Protein AF-A0A3C2BPM0-F1 (afdb_monomer)

pLDDT: mean 92.56, std 9.13, range [50.56, 98.62]

Secondary structure (DSSP, 8-state):
-EEEEEESSS-HHHHHHHHHHHHHHPPTT-EEEEEE-SSS-S---SHHHHHHHHHHHHHHHHHHSSTT---SEEEE-STT-TTTTGGGGS-SS-EEEHHHHHHHHHHHH-S-EEEEES-GGGHHHHHHHHHHTT-GGGEEEEEE--SPPS-GGGHHHHT--

Foldseek 3Di:
DEEEEEELAQDVLVQVVVVVVCVVPDDPPYHYHYYYQPDAHNDDQDPVSLQVSLVSVLVVLLVQAPDPRDDQEYEYEDQLFRNPPVSVVSHPHYYYYPNNVVLVVVVVVDQADEAEAADPSNQVSNCVVCVVVVNNVRYPYYHHDPDDDPDPSCNVVVPDD

Mean predicted aligned error: 4.11 Å

Structure (mmCIF, N/CA/C/O backbone):
data_AF-A0A3C2BPM0-F1
#
_entry.id   AF-A0A3C2BPM0-F1
#
loop_
_atom_site.group_PDB
_atom_site.id
_atom_site.type_symbol
_atom_site.label_atom_id
_atom_site.label_alt_id
_atom_site.label_comp_id
_atom_site.label_asym_id
_atom_site.label_entity_id
_atom_site.label_seq_id
_atom_site.pdbx_PDB_ins_code
_atom_site.Cartn_x
_atom_site.Cartn_y
_atom_site.Cartn_z
_atom_site.occupancy
_atom_site.B_iso_or_equiv
_atom_site.auth_seq_id
_atom_site.auth_comp_id
_atom_site.auth_asym_id
_atom_site.auth_atom_id
_atom_site.pdbx_PDB_model_num
ATOM 1 N N . MET A 1 1 ? -17.468 4.968 9.051 1.00 94.06 1 MET A N 1
ATOM 2 C CA . MET A 1 1 ? -16.317 4.041 9.019 1.00 94.06 1 MET A CA 1
ATOM 3 C C . MET A 1 1 ? -15.054 4.878 8.993 1.00 94.06 1 MET A C 1
ATOM 5 O O . MET A 1 1 ? -15.072 5.899 8.318 1.00 94.06 1 MET A O 1
ATOM 9 N N . LYS A 1 2 ? -14.001 4.486 9.700 1.00 97.06 2 LYS A N 1
ATOM 10 C CA . LYS A 1 2 ? -12.730 5.200 9.794 1.00 97.06 2 LYS A CA 1
ATOM 11 C C . LYS A 1 2 ? -11.595 4.329 9.270 1.00 97.06 2 LYS A C 1
ATOM 13 O O . LYS A 1 2 ? -11.351 3.262 9.817 1.00 97.06 2 LYS A O 1
ATOM 18 N N . LEU A 1 3 ? -10.912 4.765 8.217 1.00 98.00 3 LEU A N 1
ATOM 19 C CA . LEU A 1 3 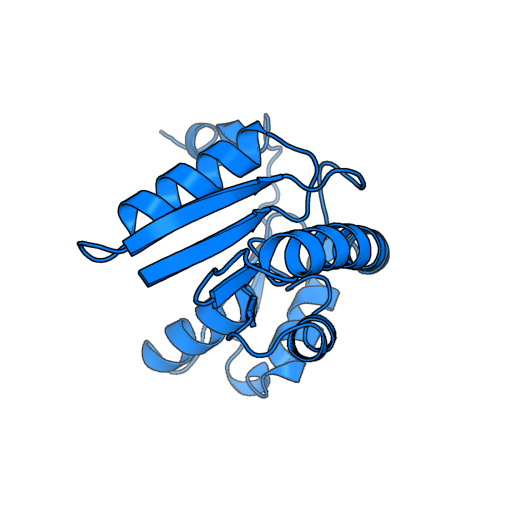? -9.834 4.009 7.579 1.00 98.00 3 LEU A CA 1
ATOM 20 C C . LEU A 1 3 ? -8.485 4.679 7.820 1.00 98.00 3 LEU A C 1
ATOM 22 O O . LEU A 1 3 ? -8.333 5.879 7.590 1.00 98.00 3 LEU A O 1
ATOM 26 N N . LEU A 1 4 ? -7.503 3.886 8.239 1.00 98.31 4 LEU A N 1
ATOM 27 C CA . LEU A 1 4 ? -6.105 4.294 8.295 1.00 98.31 4 LEU A CA 1
ATOM 28 C C . LEU A 1 4 ? -5.440 4.004 6.951 1.00 98.31 4 LEU A C 1
ATOM 30 O O . LEU A 1 4 ? -5.427 2.861 6.511 1.00 98.31 4 LEU A O 1
ATOM 34 N N . VAL A 1 5 ? -4.857 5.011 6.313 1.00 98.62 5 VAL A N 1
ATOM 35 C CA . VAL A 1 5 ? -4.096 4.872 5.069 1.00 98.62 5 VAL A CA 1
ATOM 36 C C . VAL A 1 5 ? -2.645 5.230 5.359 1.00 98.62 5 VAL A C 1
ATOM 38 O O . VAL A 1 5 ? -2.339 6.349 5.758 1.00 98.62 5 VAL A O 1
ATOM 41 N N . ILE A 1 6 ? -1.738 4.278 5.193 1.00 98.62 6 ILE A N 1
ATOM 42 C CA . ILE A 1 6 ? -0.336 4.443 5.575 1.00 98.62 6 ILE A CA 1
ATOM 43 C C . ILE A 1 6 ? 0.499 4.549 4.311 1.00 98.62 6 ILE A C 1
ATOM 45 O O . ILE A 1 6 ? 0.544 3.600 3.529 1.00 98.62 6 ILE A O 1
ATOM 49 N N . ASN A 1 7 ? 1.184 5.676 4.136 1.00 98.50 7 ASN A N 1
ATOM 50 C CA . ASN A 1 7 ? 2.308 5.791 3.222 1.00 98.50 7 ASN A CA 1
ATOM 51 C C . ASN A 1 7 ? 3.541 5.118 3.865 1.00 98.50 7 ASN A C 1
ATOM 53 O O . ASN A 1 7 ? 4.029 5.611 4.881 1.00 98.50 7 ASN A O 1
ATOM 57 N N . PRO A 1 8 ? 4.066 4.012 3.307 1.00 97.81 8 PRO A N 1
ATOM 58 C CA . PRO A 1 8 ? 5.208 3.295 3.880 1.00 97.81 8 PRO A CA 1
ATOM 59 C C . PRO A 1 8 ? 6.564 3.989 3.676 1.00 97.81 8 PRO A C 1
ATOM 61 O O . PRO A 1 8 ? 7.566 3.499 4.193 1.00 97.81 8 PRO A O 1
ATOM 64 N N . ASN A 1 9 ? 6.623 5.072 2.893 1.00 96.94 9 ASN A N 1
ATOM 65 C CA . ASN A 1 9 ? 7.825 5.889 2.717 1.00 96.94 9 ASN A CA 1
ATOM 66 C C . ASN A 1 9 ? 7.775 7.160 3.586 1.00 96.94 9 ASN A C 1
ATOM 68 O O . ASN A 1 9 ? 6.749 7.473 4.191 1.00 96.94 9 ASN A O 1
ATOM 72 N N . ILE A 1 10 ? 8.897 7.882 3.644 1.00 97.31 10 ILE A N 1
ATOM 73 C CA . ILE A 1 10 ? 9.070 9.068 4.506 1.00 97.31 10 ILE A CA 1
ATOM 74 C C . ILE A 1 10 ? 8.692 10.4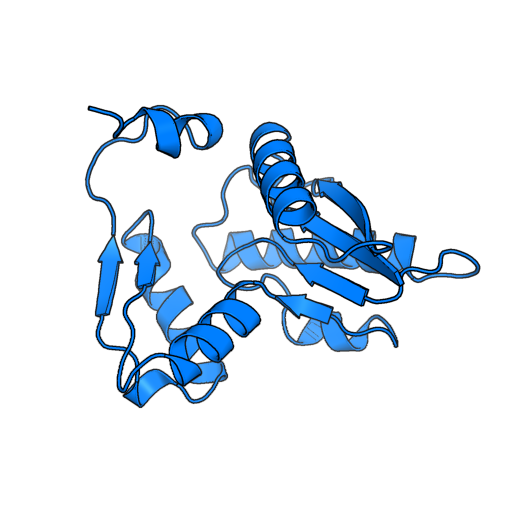02 3.832 1.00 97.31 10 ILE A C 1
ATOM 76 O O . ILE A 1 10 ? 8.955 11.463 4.389 1.00 97.31 10 ILE A O 1
ATOM 80 N N . SER A 1 11 ? 8.136 10.378 2.616 1.00 95.94 11 SER A N 1
ATOM 81 C CA . SER A 1 11 ? 7.836 11.589 1.845 1.00 95.94 11 SER A CA 1
ATOM 82 C C . SER A 1 11 ? 6.435 12.119 2.148 1.00 95.94 11 SER A C 1
ATOM 84 O O . SER A 1 11 ? 5.432 11.500 1.783 1.00 95.94 11 SER A O 1
ATOM 86 N N . ASP A 1 12 ? 6.363 13.313 2.733 1.00 95.19 12 ASP A N 1
ATOM 87 C CA . ASP A 1 12 ? 5.090 13.998 2.988 1.00 95.19 12 ASP A CA 1
ATOM 88 C C . ASP A 1 12 ? 4.377 14.433 1.701 1.00 95.19 12 ASP A C 1
ATOM 90 O O . ASP A 1 12 ? 3.148 14.406 1.640 1.00 95.19 12 ASP A O 1
ATOM 94 N N . ASP A 1 13 ? 5.120 14.750 0.638 1.00 93.75 13 ASP A N 1
ATOM 95 C CA . ASP A 1 13 ? 4.523 15.064 -0.664 1.00 93.75 13 ASP A CA 1
ATOM 96 C C . ASP A 1 13 ? 3.785 13.849 -1.247 1.00 93.75 13 ASP A C 1
ATOM 98 O O . ASP A 1 13 ? 2.679 13.973 -1.781 1.00 93.75 13 ASP A O 1
ATOM 102 N N . VAL A 1 14 ? 4.364 12.649 -1.115 1.00 93.81 14 VAL A N 1
ATOM 103 C CA . VAL A 1 14 ? 3.694 11.404 -1.520 1.00 93.81 14 VAL A CA 1
ATOM 104 C C . VAL A 1 14 ? 2.488 11.129 -0.625 1.00 93.81 14 VAL A C 1
ATOM 106 O O . VAL A 1 14 ? 1.433 10.740 -1.131 1.00 93.81 14 VAL A O 1
ATOM 109 N N . THR A 1 15 ? 2.596 11.388 0.681 1.00 97.25 15 THR A N 1
ATOM 110 C CA . THR A 1 15 ? 1.464 11.286 1.612 1.00 97.25 15 THR A CA 1
ATOM 111 C C . THR A 1 15 ? 0.311 12.197 1.193 1.00 97.25 15 THR A C 1
ATOM 113 O O . THR A 1 15 ? -0.831 11.743 1.169 1.00 97.25 15 THR A O 1
ATOM 116 N N . ALA A 1 16 ? 0.590 13.436 0.780 1.00 96.44 16 ALA A N 1
ATOM 117 C CA . ALA A 1 16 ? -0.430 14.369 0.306 1.00 96.44 16 ALA A CA 1
ATOM 118 C C . ALA A 1 16 ? -1.128 13.878 -0.978 1.00 96.44 16 ALA A C 1
ATOM 120 O O . ALA A 1 16 ? -2.347 14.004 -1.110 1.00 96.44 16 ALA A O 1
ATOM 121 N N . LEU A 1 17 ? -0.387 13.267 -1.913 1.00 95.56 17 LEU A N 1
ATOM 122 C CA . LEU A 1 17 ? -0.978 12.648 -3.108 1.00 95.56 17 LEU A CA 1
ATOM 123 C C . LEU A 1 17 ? -1.875 11.452 -2.756 1.00 95.56 17 LEU A C 1
ATOM 125 O O . LEU A 1 17 ? -2.967 11.315 -3.313 1.00 95.56 17 LEU A O 1
ATOM 129 N N . ILE A 1 18 ? -1.433 10.602 -1.824 1.00 97.50 18 ILE A N 1
ATOM 130 C CA . ILE A 1 18 ? -2.214 9.463 -1.322 1.00 97.50 18 ILE A CA 1
ATOM 131 C C . ILE A 1 18 ? -3.492 9.955 -0.637 1.00 97.50 18 ILE A C 1
ATOM 133 O O . ILE A 1 18 ? -4.565 9.411 -0.891 1.00 97.50 18 ILE A O 1
ATOM 137 N N . GLU A 1 19 ? -3.399 10.992 0.196 1.00 98.25 19 GLU A N 1
ATOM 138 C CA . GLU A 1 19 ? -4.546 11.577 0.889 1.00 98.25 19 GLU A CA 1
ATOM 139 C C . GLU A 1 19 ? -5.574 12.143 -0.087 1.00 98.25 19 GLU A C 1
ATOM 141 O O . GLU A 1 19 ? -6.761 11.823 0.018 1.00 98.25 19 GLU A O 1
ATOM 146 N N . ALA A 1 20 ? -5.127 12.914 -1.079 1.00 97.69 20 ALA A N 1
ATOM 147 C CA . ALA A 1 20 ? -6.008 13.463 -2.101 1.00 97.69 20 ALA A CA 1
ATOM 148 C C . ALA A 1 20 ? -6.778 12.357 -2.845 1.00 97.69 20 ALA A C 1
ATOM 150 O O . ALA A 1 20 ? -7.990 12.468 -3.048 1.00 97.69 20 ALA A O 1
ATOM 151 N N . GLU A 1 21 ? -6.103 11.266 -3.212 1.00 97.69 21 GLU A N 1
ATOM 152 C CA . GLU A 1 21 ? -6.720 10.142 -3.918 1.00 97.69 21 GLU A CA 1
ATOM 153 C C . GLU A 1 21 ? -7.651 9.310 -3.019 1.00 97.69 21 GLU A C 1
ATOM 155 O O . GLU A 1 21 ? -8.736 8.905 -3.452 1.00 97.69 21 GLU A O 1
ATOM 160 N N . ALA A 1 22 ? -7.275 9.096 -1.756 1.00 98.19 22 ALA A N 1
ATOM 161 C CA . ALA A 1 22 ? -8.104 8.399 -0.778 1.00 98.19 22 ALA A CA 1
ATOM 162 C C . ALA A 1 22 ? -9.407 9.165 -0.504 1.00 98.19 22 ALA A C 1
ATOM 164 O O . ALA A 1 22 ? -10.484 8.569 -0.531 1.00 98.19 22 ALA A O 1
ATOM 165 N N . LEU A 1 23 ? -9.332 10.488 -0.319 1.00 98.06 23 LEU A N 1
ATOM 166 C CA . LEU A 1 23 ? -10.503 11.350 -0.136 1.00 98.06 23 LEU A CA 1
ATOM 167 C C . LEU A 1 23 ? -11.396 11.375 -1.380 1.00 98.06 23 LEU A C 1
ATOM 169 O O . LEU A 1 23 ? -12.617 11.304 -1.259 1.00 98.06 23 LEU A O 1
ATOM 173 N N . ARG A 1 24 ? -10.800 11.427 -2.578 1.00 98.06 24 ARG A N 1
ATOM 174 C CA . ARG A 1 24 ? -11.539 11.391 -3.850 1.00 98.06 24 ARG A CA 1
ATOM 175 C C . ARG A 1 24 ? -12.321 10.087 -4.037 1.00 98.06 24 ARG A C 1
ATOM 177 O O . ARG A 1 24 ? -13.377 10.096 -4.668 1.00 98.06 24 ARG A O 1
ATOM 184 N N . SER A 1 25 ? -11.794 8.981 -3.518 1.00 97.19 25 SER A N 1
ATOM 185 C CA . SER A 1 25 ? -12.365 7.637 -3.667 1.00 97.19 25 SER A CA 1
ATOM 186 C C . SER A 1 25 ? -13.284 7.220 -2.510 1.00 97.19 25 SER A C 1
ATOM 188 O O . SER A 1 25 ? -14.002 6.225 -2.622 1.00 97.19 25 SER A O 1
ATOM 190 N N . ALA A 1 26 ? -13.274 7.956 -1.397 1.00 97.81 26 ALA A N 1
ATOM 191 C CA . ALA A 1 26 ? -14.032 7.627 -0.199 1.00 97.81 26 ALA A CA 1
ATOM 192 C C . ALA A 1 26 ? -15.553 7.736 -0.417 1.00 97.81 26 ALA A C 1
ATOM 194 O O . ALA 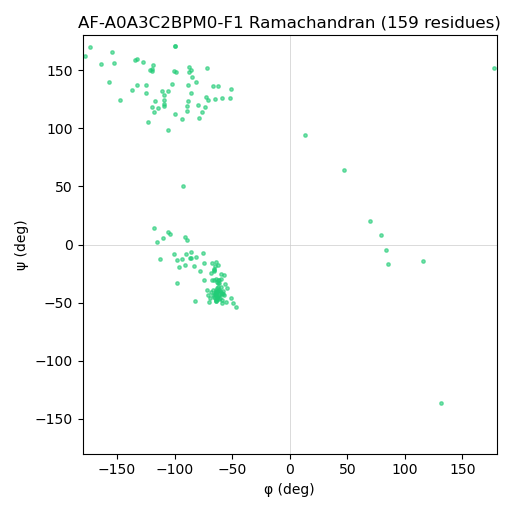A 1 26 ? -16.067 8.708 -0.970 1.00 97.81 26 ALA A O 1
ATOM 195 N N . SER A 1 27 ? -16.301 6.747 0.080 1.00 98.06 27 SER A N 1
ATOM 196 C CA . SER A 1 27 ? -17.767 6.825 0.133 1.00 98.06 27 SER A CA 1
ATOM 197 C C . SER A 1 27 ? -18.229 7.831 1.199 1.00 98.06 27 SER A C 1
ATOM 199 O O . SER A 1 27 ? -17.537 7.990 2.212 1.00 98.06 27 SER A O 1
ATOM 201 N N . PRO A 1 28 ? -19.413 8.462 1.049 1.00 97.62 28 PRO A N 1
ATOM 202 C CA . PRO A 1 28 ? -19.951 9.379 2.055 1.00 97.62 28 PRO A CA 1
ATOM 203 C C . PRO A 1 28 ? -19.961 8.771 3.466 1.00 97.62 28 PRO A C 1
ATOM 205 O O . PRO A 1 28 ? -20.379 7.629 3.652 1.00 97.62 28 PRO A O 1
ATOM 208 N N . GLY A 1 29 ? -19.501 9.532 4.464 1.00 96.88 29 GLY A N 1
ATOM 209 C CA . GLY A 1 29 ? -19.406 9.068 5.857 1.00 96.88 29 GLY A CA 1
ATOM 210 C C . GLY A 1 29 ? -18.188 8.184 6.172 1.00 96.88 29 GLY A C 1
ATOM 211 O O . GLY A 1 29 ? -18.108 7.619 7.268 1.00 96.88 29 GLY A O 1
ATOM 212 N N . THR A 1 30 ? -17.246 8.055 5.233 1.00 98.19 30 THR A N 1
ATOM 213 C CA . THR A 1 30 ? -15.934 7.446 5.487 1.00 98.19 30 THR A CA 1
ATOM 214 C C . THR A 1 30 ? -14.951 8.519 5.948 1.00 98.19 30 THR A C 1
ATOM 216 O O . THR A 1 30 ? -14.687 9.472 5.221 1.00 98.19 30 THR A O 1
ATOM 219 N N . GLU A 1 31 ? -14.414 8.367 7.154 1.00 97.81 31 GLU A N 1
ATOM 220 C CA . GLU A 1 31 ? -13.302 9.165 7.666 1.00 97.81 31 GLU A CA 1
ATOM 221 C C . GLU A 1 31 ? -11.985 8.530 7.205 1.00 97.81 31 GLU A C 1
ATOM 223 O O . GLU A 1 31 ? -11.788 7.324 7.365 1.00 97.81 31 GLU A O 1
ATOM 228 N N . ILE A 1 32 ? -11.089 9.335 6.637 1.00 98.19 32 ILE A N 1
ATOM 229 C CA . ILE A 1 32 ? -9.759 8.904 6.200 1.00 98.19 32 ILE A CA 1
ATOM 230 C C . ILE A 1 32 ? -8.721 9.516 7.138 1.00 98.19 32 ILE A C 1
ATOM 232 O O . ILE A 1 32 ? -8.720 10.723 7.367 1.00 98.19 32 ILE A O 1
ATOM 236 N N . VAL A 1 33 ? -7.829 8.682 7.666 1.00 97.94 33 VAL A N 1
ATOM 237 C CA . VAL A 1 33 ? -6.667 9.100 8.453 1.00 97.94 33 VAL A CA 1
ATOM 238 C C . VAL A 1 33 ? -5.419 8.666 7.711 1.00 97.94 33 VAL A C 1
ATOM 240 O O . VAL A 1 33 ? -5.172 7.470 7.595 1.00 97.94 33 VAL A O 1
ATOM 243 N N . VAL A 1 34 ? -4.623 9.616 7.225 1.00 98.38 34 VAL A N 1
ATOM 244 C CA . VAL A 1 34 ? -3.395 9.303 6.481 1.00 98.38 34 VAL A CA 1
ATOM 245 C C . VAL A 1 34 ? -2.161 9.489 7.358 1.00 98.38 34 VAL A C 1
ATOM 247 O O . VAL A 1 34 ? -2.092 10.443 8.137 1.00 98.38 34 VAL A O 1
ATOM 250 N N . ARG A 1 35 ? -1.191 8.574 7.275 1.00 98.25 35 ARG A N 1
ATOM 251 C CA . ARG A 1 35 ? 0.081 8.655 8.012 1.00 98.25 35 ARG A CA 1
ATOM 252 C C . ARG A 1 35 ? 1.281 8.383 7.115 1.00 98.25 35 ARG A C 1
ATOM 254 O O . ARG A 1 35 ? 1.252 7.441 6.329 1.00 98.25 35 ARG A O 1
ATOM 261 N N . THR A 1 36 ? 2.326 9.188 7.285 1.00 98.50 36 THR A N 1
ATOM 262 C CA . THR A 1 36 ? 3.668 8.973 6.722 1.00 98.50 36 THR A CA 1
ATOM 263 C C . THR A 1 36 ? 4.471 8.047 7.641 1.00 98.50 36 THR A C 1
ATOM 265 O O . THR A 1 36 ? 4.334 8.130 8.864 1.00 98.50 36 THR A O 1
ATOM 268 N N . ALA A 1 37 ? 5.319 7.183 7.079 1.00 98.25 37 ALA A N 1
ATOM 269 C CA . ALA A 1 37 ? 6.255 6.381 7.861 1.00 98.25 37 ALA A CA 1
ATOM 270 C C . ALA A 1 37 ? 7.251 7.275 8.623 1.00 98.25 37 ALA A C 1
ATOM 272 O O . ALA A 1 37 ? 7.810 8.214 8.060 1.00 98.25 37 ALA A O 1
ATOM 273 N N . GLY A 1 38 ? 7.509 6.964 9.898 1.00 97.00 38 GLY A N 1
ATOM 274 C CA . GLY A 1 38 ? 8.421 7.754 10.741 1.00 97.00 38 GLY A CA 1
ATOM 275 C C . GLY A 1 38 ? 9.912 7.562 10.431 1.00 97.00 38 GLY A C 1
ATOM 276 O O . GLY A 1 38 ? 10.742 8.362 10.857 1.00 97.00 38 GLY A O 1
ATOM 277 N N . TYR A 1 39 ? 10.264 6.501 9.702 1.00 98.25 39 TYR A N 1
ATOM 278 C CA . TYR A 1 39 ? 11.617 6.214 9.231 1.00 98.25 39 TYR A CA 1
ATOM 279 C C . TYR A 1 39 ? 11.576 5.348 7.972 1.00 98.25 39 TYR A C 1
ATOM 281 O O . TYR A 1 39 ? 10.559 4.736 7.649 1.00 98.25 39 TYR A O 1
ATOM 289 N N . GLY A 1 40 ? 12.715 5.259 7.286 1.00 96.88 40 GLY A N 1
ATOM 290 C CA . GLY A 1 40 ? 12.885 4.419 6.110 1.00 96.88 40 GLY A CA 1
ATOM 291 C C . GLY A 1 40 ? 13.527 5.187 4.970 1.00 96.88 40 GLY A C 1
ATOM 292 O O . GLY A 1 40 ? 14.495 5.916 5.167 1.00 96.88 40 GLY A O 1
ATOM 293 N N . VAL A 1 41 ? 12.990 4.988 3.775 1.00 94.50 41 VAL A N 1
ATOM 294 C CA . VAL A 1 41 ? 13.462 5.612 2.540 1.00 94.50 41 VAL A CA 1
ATOM 295 C C . VAL A 1 41 ? 12.360 6.474 1.948 1.00 94.50 41 VAL A C 1
ATOM 297 O O . VAL A 1 41 ? 11.180 6.214 2.170 1.00 94.50 41 VAL A O 1
ATOM 300 N N . GLU A 1 42 ? 12.735 7.482 1.164 1.00 91.25 42 GLU A N 1
ATOM 301 C CA . GLU A 1 42 ? 11.771 8.258 0.367 1.00 91.25 42 GLU A CA 1
ATOM 302 C C . GLU A 1 42 ? 11.130 7.395 -0.724 1.00 91.25 42 GLU A C 1
ATOM 304 O O . GLU A 1 42 ? 10.046 7.702 -1.215 1.00 91.25 42 GLU A O 1
ATOM 309 N N . TYR A 1 43 ? 11.800 6.297 -1.086 1.00 87.44 43 TYR A N 1
ATOM 310 C CA . TYR A 1 43 ? 11.488 5.524 -2.267 1.00 87.44 43 TYR A CA 1
ATOM 311 C C . TYR A 1 43 ? 11.773 4.037 -2.087 1.00 87.44 43 TYR A C 1
ATOM 313 O O . TYR A 1 43 ? 12.891 3.652 -1.759 1.00 87.44 43 TYR A O 1
ATOM 321 N N . ILE A 1 44 ? 10.762 3.199 -2.313 1.00 92.38 44 ILE A N 1
ATOM 322 C CA . ILE A 1 44 ? 10.853 1.752 -2.105 1.00 92.38 44 ILE A CA 1
ATOM 323 C C . ILE A 1 44 ? 10.942 1.071 -3.470 1.00 92.38 44 ILE A C 1
ATOM 325 O O . ILE A 1 44 ? 9.929 0.857 -4.135 1.00 92.38 44 ILE A O 1
ATOM 329 N N . GLU A 1 45 ? 12.155 0.719 -3.889 1.00 90.75 45 GLU A N 1
ATOM 330 C CA . GLU A 1 45 ? 12.407 0.040 -5.167 1.00 90.75 45 GLU A CA 1
ATOM 331 C C . GLU A 1 45 ? 12.908 -1.397 -4.999 1.00 90.75 45 GLU A C 1
ATOM 333 O O . GLU A 1 45 ? 12.985 -2.173 -5.958 1.00 90.75 45 GLU A O 1
ATOM 338 N N . THR A 1 46 ? 13.285 -1.766 -3.779 1.00 91.75 46 THR A N 1
ATOM 339 C CA . THR A 1 46 ? 13.895 -3.053 -3.469 1.00 91.75 46 THR A CA 1
ATOM 340 C C . THR A 1 46 ? 13.163 -3.769 -2.342 1.00 91.75 46 THR A C 1
ATOM 342 O O . THR A 1 46 ? 12.531 -3.172 -1.472 1.00 91.75 46 THR A O 1
ATOM 345 N N . ARG A 1 47 ? 13.318 -5.096 -2.301 1.00 92.69 47 ARG A N 1
ATOM 346 C CA . ARG A 1 47 ? 12.794 -5.924 -1.204 1.00 92.69 47 ARG A CA 1
ATOM 347 C C . ARG A 1 47 ? 13.411 -5.554 0.150 1.00 92.69 47 ARG A C 1
ATOM 349 O O . ARG A 1 47 ? 12.753 -5.701 1.172 1.00 92.69 47 ARG A O 1
ATOM 356 N N . PHE A 1 48 ? 14.658 -5.079 0.161 1.00 94.62 48 PHE A N 1
ATOM 357 C CA . PHE A 1 48 ? 15.322 -4.638 1.387 1.00 94.62 48 PHE A CA 1
ATOM 358 C C . PHE A 1 48 ? 14.698 -3.348 1.930 1.00 94.62 48 PHE A C 1
ATOM 360 O O . PHE A 1 48 ? 14.354 -3.278 3.104 1.00 94.62 48 PHE A O 1
ATOM 367 N N . GLU A 1 49 ? 14.466 -2.359 1.071 1.00 95.69 49 GLU A N 1
ATOM 368 C CA . GLU A 1 49 ? 13.738 -1.142 1.448 1.00 95.69 49 GLU A CA 1
ATOM 369 C C . GLU A 1 49 ? 12.308 -1.467 1.892 1.00 95.69 49 GLU A C 1
ATOM 371 O O . GLU A 1 49 ? 11.836 -0.937 2.894 1.00 95.69 49 GLU A O 1
ATOM 376 N N . SER A 1 50 ? 11.648 -2.412 1.212 1.00 96.00 50 SER A N 1
ATOM 377 C CA . SER A 1 50 ? 10.330 -2.906 1.616 1.00 96.00 50 SER A CA 1
ATOM 378 C C . SER A 1 50 ? 10.345 -3.566 2.998 1.00 96.00 50 SER A C 1
ATOM 380 O O . SER A 1 50 ? 9.339 -3.491 3.698 1.00 96.00 50 SER A O 1
ATOM 382 N N . LEU A 1 51 ? 11.439 -4.222 3.395 1.00 96.88 51 LEU A N 1
ATOM 383 C CA . LEU A 1 51 ? 11.582 -4.806 4.730 1.00 96.88 51 LEU A CA 1
ATOM 384 C C . LEU A 1 51 ? 11.681 -3.714 5.803 1.00 96.88 51 LEU A C 1
ATOM 386 O O . LEU A 1 51 ? 11.061 -3.843 6.854 1.00 96.88 51 LEU A O 1
ATOM 390 N N . ILE A 1 52 ? 12.418 -2.633 5.532 1.00 98.06 52 ILE A N 1
ATOM 391 C CA . ILE A 1 52 ? 12.508 -1.481 6.442 1.00 98.06 52 ILE A CA 1
ATOM 392 C C . ILE A 1 52 ? 11.137 -0.809 6.573 1.00 98.06 52 ILE A C 1
ATOM 394 O O . ILE A 1 52 ? 10.659 -0.590 7.685 1.00 98.06 52 ILE A O 1
ATOM 398 N N . ALA A 1 53 ? 10.477 -0.548 5.441 1.00 98.38 53 ALA A N 1
ATOM 399 C CA . ALA A 1 53 ? 9.151 0.059 5.408 1.00 98.38 53 ALA A CA 1
ATOM 400 C C . ALA A 1 53 ? 8.103 -0.786 6.152 1.00 98.38 53 ALA A C 1
ATOM 402 O O . ALA A 1 53 ? 7.248 -0.236 6.838 1.00 98.38 53 ALA A O 1
ATOM 403 N N . ALA A 1 54 ? 8.188 -2.120 6.077 1.00 98.19 54 ALA A N 1
ATOM 404 C CA . ALA A 1 54 ? 7.287 -3.015 6.802 1.00 98.19 54 ALA A CA 1
ATOM 405 C C . ALA A 1 54 ? 7.311 -2.785 8.323 1.00 98.19 54 ALA A C 1
ATOM 407 O O . ALA A 1 54 ? 6.255 -2.807 8.952 1.00 98.19 54 ALA A O 1
ATOM 408 N N . GLY A 1 55 ? 8.492 -2.538 8.904 1.00 98.25 55 GLY A N 1
ATOM 409 C CA . GLY A 1 55 ? 8.633 -2.220 10.328 1.00 98.25 55 GLY A CA 1
ATOM 410 C C . GLY A 1 55 ? 7.952 -0.902 10.692 1.00 98.25 55 GLY A C 1
ATOM 411 O O . GLY A 1 55 ? 7.130 -0.867 11.607 1.00 98.25 55 GLY A O 1
ATOM 412 N N . ALA A 1 56 ? 8.208 0.152 9.912 1.00 98.31 56 ALA A N 1
ATOM 413 C CA . ALA A 1 56 ? 7.601 1.463 10.137 1.00 98.31 56 ALA A CA 1
ATOM 414 C C . ALA A 1 56 ? 6.068 1.420 10.009 1.00 98.31 56 ALA A C 1
ATOM 416 O O . ALA A 1 56 ? 5.352 2.009 10.818 1.00 98.31 56 ALA A O 1
ATOM 417 N N . VAL A 1 57 ? 5.546 0.670 9.031 1.00 98.38 57 VAL A N 1
ATOM 418 C CA . VAL A 1 57 ? 4.100 0.449 8.880 1.00 98.38 57 VAL A CA 1
ATOM 419 C C . VAL A 1 57 ? 3.535 -0.324 10.073 1.00 98.38 57 VAL A C 1
ATOM 421 O O . VAL A 1 57 ? 2.481 0.051 10.582 1.00 98.38 57 VAL A O 1
ATOM 424 N N . ALA A 1 58 ? 4.217 -1.371 10.550 1.00 98.06 58 ALA A N 1
ATOM 425 C CA . ALA A 1 58 ? 3.762 -2.158 11.697 1.00 98.06 58 ALA A CA 1
ATOM 426 C C . ALA A 1 58 ? 3.644 -1.311 12.973 1.00 98.06 58 ALA A C 1
ATOM 428 O O . ALA A 1 58 ? 2.674 -1.454 13.716 1.00 98.06 58 ALA A O 1
ATOM 429 N N . GLU A 1 59 ? 4.590 -0.401 13.213 1.00 97.12 59 GLU A N 1
ATOM 430 C CA . GLU A 1 59 ? 4.536 0.524 14.350 1.00 97.12 59 GLU A CA 1
ATOM 431 C C . GLU A 1 59 ? 3.296 1.423 14.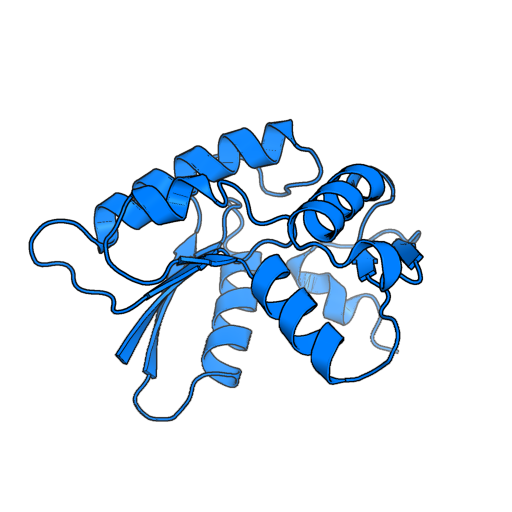295 1.00 97.12 59 GLU A C 1
ATOM 433 O O . GLU A 1 59 ? 2.575 1.523 15.290 1.00 97.12 59 GLU A O 1
ATOM 438 N N . ILE A 1 60 ? 2.998 1.995 13.123 1.00 97.06 60 ILE A N 1
ATOM 439 C CA . ILE A 1 60 ? 1.814 2.839 12.913 1.00 97.06 60 ILE A CA 1
ATOM 440 C C . ILE A 1 60 ? 0.531 2.021 13.072 1.00 97.06 60 ILE A C 1
ATOM 442 O O . ILE A 1 60 ? -0.383 2.450 13.771 1.00 97.06 60 ILE A O 1
ATOM 446 N N . VAL A 1 61 ? 0.441 0.828 12.474 1.00 96.62 61 VAL A N 1
ATOM 447 C CA . VAL A 1 61 ? -0.733 -0.042 12.662 1.00 96.62 61 VAL A CA 1
ATOM 448 C C . VAL A 1 61 ? -0.952 -0.299 14.149 1.00 96.62 61 VAL A C 1
ATOM 450 O O . VAL A 1 61 ? -2.038 -0.046 14.660 1.00 96.62 61 VAL A O 1
ATOM 453 N N . ALA A 1 62 ? 0.097 -0.694 14.870 1.00 94.62 62 ALA A N 1
ATOM 454 C CA . ALA A 1 62 ? 0.001 -0.969 16.292 1.00 94.62 62 ALA A CA 1
ATOM 455 C C . ALA A 1 62 ? -0.358 0.274 17.130 1.00 94.62 62 ALA A C 1
ATOM 457 O O . ALA A 1 62 ? -0.960 0.114 18.186 1.00 94.62 62 ALA A O 1
ATOM 458 N N . GLU A 1 63 ? 0.019 1.490 16.726 1.00 94.00 63 GLU A N 1
ATOM 459 C CA . GLU A 1 63 ? -0.399 2.737 17.390 1.00 94.00 63 GLU A CA 1
ATOM 460 C C . GLU A 1 63 ? -1.906 2.986 17.230 1.00 94.00 63 GLU A C 1
ATOM 462 O O . GLU A 1 63 ? -2.584 3.327 18.197 1.00 94.00 63 GLU A O 1
ATOM 467 N N . TYR A 1 64 ? -2.445 2.775 16.027 1.00 94.81 64 TYR A N 1
ATOM 468 C CA . TYR A 1 64 ? -3.835 3.106 15.689 1.00 94.81 64 TYR A CA 1
ATOM 469 C C . TYR A 1 64 ? -4.843 2.005 16.017 1.00 94.81 64 TYR A C 1
ATOM 471 O O . TYR A 1 64 ? -6.047 2.261 15.970 1.00 94.81 64 TYR A O 1
ATOM 479 N N . THR A 1 65 ? -4.373 0.799 16.336 1.00 90.50 65 THR A N 1
ATOM 480 C CA . THR A 1 65 ? -5.235 -0.344 16.662 1.00 90.50 65 THR A CA 1
ATOM 481 C C . THR A 1 65 ? -5.099 -0.830 18.106 1.00 90.50 65 THR A C 1
ATOM 483 O O . THR A 1 65 ? -5.733 -1.821 18.461 1.00 90.50 65 THR A O 1
ATOM 486 N N . ARG A 1 66 ? -4.273 -0.186 18.946 1.00 84.31 66 ARG A N 1
ATOM 487 C CA . ARG A 1 66 ? -4.177 -0.490 20.388 1.00 84.31 66 ARG A CA 1
ATOM 488 C C . ARG A 1 66 ? -5.203 0.306 21.207 1.00 84.31 66 ARG A C 1
ATOM 490 O O . ARG A 1 66 ? -5.552 1.426 20.853 1.00 84.31 66 ARG A O 1
ATOM 497 N N . ASP A 1 67 ? -5.654 -0.299 22.310 1.00 67.69 67 ASP A N 1
ATOM 498 C CA . ASP A 1 67 ? -6.452 0.253 23.422 1.00 67.69 67 ASP A CA 1
ATOM 499 C C . ASP A 1 67 ? -7.097 1.637 23.192 1.00 67.69 67 ASP A C 1
ATOM 501 O O . ASP A 1 67 ? -6.511 2.684 23.463 1.00 67.69 67 ASP A O 1
ATOM 505 N N . GLY A 1 68 ? -8.357 1.646 22.743 1.00 65.12 68 GLY A N 1
ATOM 506 C CA . GLY A 1 68 ? -9.190 2.853 22.638 1.00 65.12 68 GLY A CA 1
ATOM 507 C C . GLY A 1 68 ? -9.029 3.660 21.343 1.00 65.12 68 GLY A C 1
ATOM 508 O O . GLY A 1 68 ? -9.935 4.426 21.005 1.00 65.12 68 GLY A O 1
ATOM 509 N N . ALA A 1 69 ? -7.955 3.453 20.576 1.00 64.69 69 ALA A N 1
ATOM 510 C CA . ALA A 1 69 ? -7.879 3.898 19.188 1.00 64.69 69 ALA A CA 1
ATOM 511 C C . ALA A 1 69 ? -8.637 2.894 18.304 1.00 64.69 69 ALA A C 1
ATOM 513 O O . ALA A 1 69 ? -8.336 1.703 18.301 1.00 64.69 69 ALA A O 1
ATOM 514 N N . SER A 1 70 ? -9.671 3.355 17.596 1.00 80.81 70 SER A N 1
ATOM 515 C CA . SER A 1 70 ? -10.469 2.499 16.711 1.00 80.81 70 SER A CA 1
ATOM 516 C C . SER A 1 70 ? -10.459 3.056 15.296 1.00 80.81 70 SER A C 1
ATOM 518 O O . SER A 1 70 ? -11.088 4.068 14.987 1.00 80.81 70 SER A O 1
ATOM 520 N N . VAL A 1 71 ? -9.699 2.394 14.433 1.00 95.75 71 VAL A N 1
ATOM 521 C CA . VAL A 1 71 ? -9.927 2.418 12.988 1.00 95.75 71 VAL A CA 1
ATOM 522 C C . VAL A 1 71 ? -10.640 1.124 12.619 1.00 95.75 71 VAL A C 1
ATOM 524 O O . VAL A 1 71 ? -10.445 0.109 13.275 1.00 95.75 71 VAL A O 1
ATOM 527 N N . ASP A 1 72 ? -11.474 1.157 11.589 1.00 96.12 72 ASP A N 1
ATOM 528 C CA . ASP A 1 72 ? -12.255 0.008 11.121 1.00 96.12 72 ASP A CA 1
ATOM 529 C C . ASP A 1 72 ? -11.501 -0.814 10.060 1.00 96.12 72 ASP A C 1
ATOM 531 O O . ASP A 1 72 ? -11.958 -1.880 9.651 1.00 96.12 72 ASP A O 1
ATOM 535 N N . GLY A 1 73 ? -10.361 -0.309 9.581 1.00 96.94 73 GLY A N 1
ATOM 536 C CA . GLY A 1 73 ? -9.520 -0.965 8.588 1.00 96.94 73 GLY A CA 1
ATOM 537 C C . GLY A 1 73 ? -8.259 -0.166 8.267 1.00 96.94 73 GLY A C 1
ATOM 538 O O . GLY A 1 73 ? -8.174 1.036 8.537 1.00 96.94 73 GLY A O 1
ATOM 539 N N . VAL A 1 74 ? -7.284 -0.850 7.673 1.00 98.25 74 VAL A N 1
ATOM 540 C CA . VAL A 1 74 ? -5.967 -0.318 7.316 1.00 98.25 74 VAL A CA 1
ATOM 541 C C . VAL A 1 74 ? -5.690 -0.540 5.831 1.00 98.25 74 VAL A C 1
ATOM 543 O O . VAL A 1 74 ? -5.912 -1.627 5.296 1.00 98.25 74 VAL A O 1
ATOM 546 N N . VAL A 1 75 ? -5.138 0.480 5.180 1.00 98.62 75 VAL A N 1
ATOM 547 C CA . VAL A 1 75 ? -4.637 0.445 3.808 1.00 98.62 75 VAL A CA 1
ATOM 548 C C . VAL A 1 75 ? -3.134 0.722 3.803 1.00 98.62 75 VAL A C 1
ATOM 550 O O . VAL A 1 75 ? -2.698 1.770 4.275 1.00 98.62 75 VAL A O 1
ATOM 553 N N . VAL A 1 76 ? -2.339 -0.187 3.237 1.00 98.50 76 VAL A N 1
ATOM 554 C CA . VAL A 1 76 ? -0.897 0.014 3.007 1.00 98.50 76 VAL A CA 1
ATOM 555 C C . VAL A 1 76 ? -0.695 0.563 1.594 1.00 98.50 76 VAL A C 1
ATOM 557 O O . VAL A 1 76 ? -0.871 -0.153 0.608 1.00 98.50 76 VAL A O 1
ATOM 560 N N . ALA A 1 77 ? -0.341 1.843 1.488 1.00 98.19 77 ALA A N 1
ATOM 561 C CA . ALA A 1 77 ? -0.354 2.614 0.246 1.00 98.19 77 ALA A CA 1
ATOM 562 C C . ALA A 1 77 ? 0.993 2.609 -0.501 1.00 98.19 77 ALA A C 1
ATOM 564 O O . ALA A 1 77 ? 1.497 3.654 -0.905 1.00 98.19 77 ALA A O 1
ATOM 565 N N . ALA A 1 78 ? 1.574 1.427 -0.722 1.00 96.06 78 ALA A N 1
ATOM 566 C CA . ALA A 1 78 ? 2.692 1.256 -1.651 1.00 96.06 78 ALA A CA 1
ATOM 567 C C . ALA A 1 78 ? 2.515 -0.002 -2.492 1.00 96.06 78 ALA A C 1
ATOM 569 O O . ALA A 1 78 ? 2.234 -1.079 -1.967 1.00 96.06 78 ALA A O 1
ATOM 570 N N . PHE A 1 79 ? 2.726 0.125 -3.802 1.00 95.06 79 PHE A N 1
ATOM 571 C CA . PHE A 1 79 ? 2.660 -1.027 -4.684 1.00 95.06 79 PHE A CA 1
ATOM 572 C C . PHE A 1 79 ? 3.879 -1.924 -4.421 1.00 95.06 79 PHE A C 1
ATOM 574 O O . PHE A 1 79 ? 5.018 -1.461 -4.473 1.00 95.06 79 PHE A O 1
ATOM 581 N N . GLY A 1 80 ? 3.631 -3.194 -4.115 1.00 94.75 80 GLY A N 1
ATOM 582 C CA . GLY A 1 80 ? 4.574 -4.134 -3.514 1.00 94.75 80 GLY A CA 1
ATOM 583 C C . GLY A 1 80 ? 4.144 -4.591 -2.115 1.00 94.75 80 GLY A C 1
ATOM 584 O O . GLY A 1 80 ? 4.653 -5.598 -1.628 1.00 94.75 80 GLY A O 1
ATOM 585 N N . ASP A 1 81 ? 3.176 -3.889 -1.512 1.00 95.88 81 ASP A N 1
ATOM 586 C CA . ASP A 1 81 ? 2.545 -4.179 -0.221 1.00 95.88 81 ASP A CA 1
ATOM 587 C C . ASP A 1 81 ? 3.548 -4.495 0.913 1.00 95.88 81 ASP A C 1
ATOM 589 O O . ASP A 1 81 ? 3.561 -5.618 1.434 1.00 95.88 81 ASP A O 1
ATOM 593 N N . PRO A 1 82 ? 4.404 -3.531 1.317 1.00 96.81 82 PRO A N 1
ATOM 594 C CA . PRO A 1 82 ? 5.415 -3.754 2.346 1.00 96.81 82 PRO A CA 1
ATOM 595 C C . PRO A 1 82 ? 4.830 -4.345 3.632 1.00 96.81 82 PRO A C 1
ATOM 597 O O . PRO A 1 82 ? 3.892 -3.803 4.208 1.00 96.81 82 PRO A O 1
ATOM 600 N N . GLY A 1 83 ? 5.392 -5.470 4.079 1.00 95.81 83 GLY A N 1
ATOM 601 C CA . GLY A 1 83 ? 4.972 -6.161 5.301 1.00 95.81 83 GLY A CA 1
ATOM 602 C C . GLY A 1 83 ? 3.780 -7.106 5.139 1.00 95.81 83 GLY A C 1
ATOM 603 O O . GLY A 1 83 ? 3.448 -7.823 6.080 1.00 95.81 83 GLY A O 1
ATOM 604 N N . MET A 1 84 ? 3.152 -7.182 3.964 1.00 96.00 84 MET A N 1
ATOM 605 C CA . MET A 1 84 ? 2.049 -8.116 3.731 1.00 96.00 84 MET A CA 1
ATOM 606 C C . MET A 1 84 ? 2.564 -9.530 3.403 1.00 96.00 84 MET A C 1
ATOM 608 O O . MET A 1 84 ? 3.524 -9.677 2.645 1.00 96.00 84 MET A O 1
ATOM 612 N N . PRO A 1 85 ? 1.931 -10.602 3.926 1.00 95.38 85 PRO A N 1
ATOM 613 C CA . PRO A 1 85 ? 0.702 -10.618 4.726 1.00 95.38 85 PRO A CA 1
ATOM 614 C C . PRO A 1 85 ? 0.900 -10.409 6.223 1.00 95.38 85 PRO A C 1
ATOM 616 O O . PRO A 1 85 ? -0.105 -10.339 6.915 1.00 95.38 85 PRO A O 1
ATOM 619 N N . ALA A 1 86 ? 2.134 -10.364 6.727 1.00 96.94 86 ALA A N 1
ATOM 620 C CA . ALA A 1 86 ? 2.409 -10.413 8.163 1.00 96.94 86 ALA A CA 1
ATOM 621 C C . ALA A 1 86 ? 1.683 -9.307 8.951 1.00 96.94 86 ALA A C 1
ATOM 623 O O . ALA A 1 86 ? 1.200 -9.554 10.048 1.00 96.94 86 ALA A O 1
ATOM 624 N N . LEU A 1 87 ? 1.499 -8.117 8.367 1.00 96.81 87 LEU A N 1
ATOM 625 C CA . LEU A 1 87 ? 0.712 -7.040 8.987 1.00 96.81 87 LEU A CA 1
ATOM 626 C C . LEU A 1 87 ? -0.754 -7.420 9.270 1.00 96.81 87 LEU A C 1
ATOM 628 O O . LEU A 1 87 ? -1.342 -6.859 10.190 1.00 96.81 87 LEU A O 1
ATOM 632 N N . LYS A 1 88 ? -1.340 -8.376 8.530 1.00 96.25 88 LYS A N 1
ATOM 633 C CA . LYS A 1 88 ? -2.696 -8.892 8.800 1.00 96.25 88 LYS A CA 1
ATOM 634 C C . LYS A 1 88 ? -2.781 -9.630 10.144 1.00 96.25 88 LYS A C 1
ATOM 636 O O . LYS A 1 88 ? -3.879 -9.812 10.644 1.00 96.25 88 LYS A O 1
ATOM 641 N N . GLU A 1 89 ? -1.656 -10.062 10.715 1.00 96.31 89 GLU A N 1
ATOM 642 C CA . GLU A 1 89 ? -1.603 -10.736 12.021 1.00 96.31 89 GLU A CA 1
ATOM 643 C C . GLU A 1 89 ? -1.529 -9.745 13.196 1.00 96.31 89 GLU A C 1
ATOM 645 O O . GLU A 1 89 ? -1.681 -10.146 14.346 1.00 96.31 89 GLU A O 1
ATOM 650 N N . LEU A 1 90 ? -1.282 -8.455 12.930 1.00 94.00 90 LEU A N 1
ATOM 651 C CA . LEU A 1 90 ? -1.024 -7.455 13.972 1.00 94.00 90 LEU A CA 1
ATOM 652 C C . LEU A 1 90 ? -2.302 -6.885 14.605 1.00 94.00 90 LEU A C 1
ATOM 654 O O . LEU A 1 90 ? -2.247 -6.280 15.675 1.00 94.00 90 LEU A O 1
ATOM 658 N N . THR A 1 91 ? -3.444 -7.028 13.936 1.00 93.44 91 THR A N 1
ATOM 659 C CA . THR A 1 91 ? -4.708 -6.414 14.342 1.00 93.44 91 THR A CA 1
ATOM 660 C C . THR A 1 91 ? -5.906 -7.227 13.859 1.00 93.44 91 THR A C 1
ATOM 662 O O . THR A 1 91 ? -5.812 -7.950 12.870 1.00 93.44 91 THR A O 1
ATOM 665 N N . ASP A 1 92 ? -7.043 -7.077 14.539 1.00 92.19 92 ASP A N 1
ATOM 666 C CA . ASP A 1 92 ? -8.300 -7.752 14.198 1.00 92.19 92 ASP A CA 1
ATOM 667 C C . ASP A 1 92 ? -9.076 -7.058 13.064 1.00 92.19 92 ASP A C 1
ATOM 669 O O . ASP A 1 92 ? -10.052 -7.609 12.548 1.00 92.19 92 ASP A O 1
ATOM 673 N N . VAL A 1 93 ? -8.674 -5.844 12.668 1.00 95.12 93 VAL A N 1
ATOM 674 C CA . VAL A 1 93 ? -9.325 -5.121 11.565 1.00 95.12 93 VAL A CA 1
ATOM 675 C C . VAL A 1 93 ? -8.710 -5.482 10.210 1.00 95.12 93 VAL A C 1
ATOM 677 O O . VAL A 1 93 ? -7.530 -5.828 10.135 1.00 95.12 93 VAL A O 1
ATOM 680 N N . PRO A 1 94 ? -9.463 -5.390 9.099 1.00 96.69 94 PRO A N 1
ATOM 681 C CA . PRO A 1 94 ? -8.929 -5.710 7.781 1.00 96.69 94 PRO A CA 1
ATOM 682 C C . PRO A 1 94 ? -7.723 -4.838 7.417 1.00 96.69 94 PRO A C 1
ATOM 684 O O . PRO A 1 94 ? -7.821 -3.612 7.401 1.00 96.69 94 PRO A O 1
ATOM 687 N N . VAL A 1 95 ? -6.609 -5.476 7.051 1.00 97.69 95 VAL A N 1
ATOM 688 C CA . VAL A 1 95 ? -5.428 -4.814 6.479 1.00 97.69 95 VAL A CA 1
ATOM 689 C C . VAL A 1 95 ? -5.320 -5.190 5.004 1.00 97.69 95 VAL A C 1
ATOM 691 O O . VAL A 1 95 ? -5.219 -6.374 4.668 1.00 97.69 95 VAL A O 1
ATOM 694 N N . ILE A 1 96 ? -5.348 -4.194 4.121 1.00 98.06 96 ILE A N 1
ATOM 695 C CA . ILE A 1 96 ? -5.319 -4.368 2.665 1.00 98.06 96 ILE A CA 1
ATOM 696 C C . ILE A 1 96 ? -4.160 -3.567 2.075 1.00 98.06 96 ILE A C 1
ATOM 698 O O . ILE A 1 96 ? -4.000 -2.382 2.352 1.00 98.06 96 ILE A O 1
ATOM 702 N N . GLY A 1 97 ? -3.348 -4.206 1.240 1.00 98.06 97 GLY A N 1
ATOM 703 C CA . GLY A 1 97 ? -2.351 -3.507 0.436 1.00 98.06 97 GLY A CA 1
ATOM 704 C C . GLY A 1 97 ? -2.938 -2.992 -0.880 1.00 98.06 97 GLY A C 1
ATOM 705 O O . GLY A 1 97 ? -3.881 -3.577 -1.425 1.00 98.06 97 GLY A O 1
ATOM 706 N N . ILE A 1 98 ? -2.410 -1.891 -1.415 1.00 97.81 98 ILE A N 1
ATOM 707 C CA . ILE A 1 98 ? -2.907 -1.368 -2.695 1.00 97.81 98 ILE A CA 1
ATOM 708 C C . ILE A 1 98 ? -2.564 -2.280 -3.881 1.00 97.81 98 ILE A C 1
ATOM 710 O O . ILE A 1 98 ? -3.296 -2.260 -4.870 1.00 97.81 98 ILE A O 1
ATOM 714 N N . THR A 1 99 ? -1.518 -3.114 -3.804 1.00 97.50 99 THR A N 1
ATOM 715 C CA . THR A 1 99 ? -1.249 -4.125 -4.838 1.00 97.50 99 THR A CA 1
ATOM 716 C C . THR A 1 99 ? -2.293 -5.227 -4.805 1.00 97.50 99 THR A C 1
ATOM 718 O O . THR A 1 99 ? -2.879 -5.501 -5.849 1.00 97.50 99 THR A O 1
ATOM 721 N N . GLU A 1 100 ? -2.590 -5.809 -3.640 1.00 95.81 100 GLU A N 1
ATOM 722 C CA . GLU A 1 100 ? -3.715 -6.740 -3.447 1.00 95.81 100 GLU A CA 1
ATOM 723 C C . GLU A 1 100 ? -5.004 -6.200 -4.082 1.00 95.81 100 GLU A C 1
ATOM 725 O O . GLU A 1 100 ? -5.622 -6.857 -4.926 1.00 95.81 100 GLU A O 1
ATOM 730 N N . ALA A 1 101 ? -5.379 -4.971 -3.716 1.00 97.56 101 ALA A N 1
ATOM 731 C CA . ALA A 1 101 ? -6.597 -4.332 -4.196 1.00 97.56 101 ALA A CA 1
ATOM 732 C C . ALA A 1 101 ? -6.577 -4.109 -5.717 1.00 97.56 101 ALA A C 1
ATOM 734 O O . ALA A 1 101 ? -7.544 -4.450 -6.405 1.00 97.56 101 ALA A O 1
ATOM 735 N N . ALA A 1 102 ? -5.475 -3.583 -6.261 1.00 98.00 102 ALA A N 1
ATOM 736 C CA . ALA A 1 102 ? -5.336 -3.313 -7.689 1.00 98.00 102 ALA A CA 1
ATOM 737 C C . ALA A 1 102 ? -5.383 -4.597 -8.528 1.00 98.00 102 ALA A C 1
ATOM 739 O O . ALA A 1 102 ? -6.038 -4.627 -9.571 1.00 98.00 102 ALA A O 1
ATOM 740 N N . LEU A 1 103 ? -4.729 -5.668 -8.072 1.00 97.31 103 LEU A N 1
ATOM 741 C CA . LEU A 1 103 ? -4.727 -6.956 -8.762 1.00 97.31 103 LEU A CA 1
ATOM 742 C C . LEU A 1 103 ? -6.122 -7.589 -8.776 1.00 97.31 103 LEU A C 1
ATOM 744 O O . LEU A 1 103 ? -6.579 -8.028 -9.833 1.00 97.31 103 LEU A O 1
ATOM 748 N N . CYS A 1 104 ? -6.826 -7.575 -7.641 1.00 95.75 104 CYS A N 1
ATOM 749 C CA . CYS A 1 104 ? -8.209 -8.042 -7.548 1.00 95.75 104 CYS A CA 1
ATOM 750 C C . CYS A 1 104 ? -9.152 -7.227 -8.446 1.00 95.75 104 CYS A C 1
ATOM 752 O O . CYS A 1 104 ? -9.966 -7.802 -9.168 1.00 95.75 104 CYS A O 1
ATOM 754 N N . ALA A 1 105 ? -9.016 -5.899 -8.462 1.00 96.81 105 ALA A N 1
ATOM 755 C CA . ALA A 1 105 ? -9.821 -5.038 -9.321 1.00 96.81 105 ALA A CA 1
ATOM 756 C C . ALA A 1 105 ? -9.545 -5.299 -10.812 1.00 96.81 105 ALA A C 1
ATOM 758 O O . ALA A 1 105 ? -10.479 -5.504 -11.587 1.00 96.81 105 ALA A O 1
ATOM 759 N N . ALA A 1 106 ? -8.274 -5.367 -11.221 1.00 97.12 106 ALA A N 1
ATOM 760 C CA . ALA A 1 106 ? -7.888 -5.640 -12.606 1.00 97.12 106 ALA A CA 1
ATOM 761 C C . ALA A 1 106 ? -8.364 -7.025 -13.078 1.00 97.12 106 ALA A C 1
ATOM 763 O O . ALA A 1 106 ? -8.816 -7.187 -14.214 1.00 97.12 106 ALA A O 1
ATOM 764 N N . ALA A 1 107 ? -8.334 -8.013 -12.181 1.00 95.31 107 ALA A N 1
ATOM 765 C CA . ALA A 1 107 ? -8.836 -9.359 -12.413 1.00 95.31 107 ALA A CA 1
ATOM 766 C C . ALA A 1 107 ? -10.351 -9.418 -12.706 1.00 95.31 107 ALA A C 1
ATOM 768 O O . ALA A 1 107 ? -10.817 -10.414 -13.265 1.00 95.31 107 ALA A O 1
ATOM 769 N N . LEU A 1 108 ? -11.126 -8.382 -12.384 1.00 96.00 108 LEU A N 1
ATOM 770 C CA . LEU A 1 108 ? -12.550 -8.310 -12.728 1.00 96.00 108 LEU A CA 1
ATOM 771 C C . LEU A 1 108 ? -12.815 -7.630 -14.080 1.00 96.00 108 LEU A C 1
ATOM 773 O O . LEU A 1 108 ? -13.893 -7.807 -14.639 1.00 96.00 108 LEU A O 1
ATOM 777 N N . GLN A 1 109 ? -11.854 -6.879 -14.624 1.00 95.56 109 GLN A N 1
ATOM 778 C CA . GLN A 1 109 ? -12.075 -6.001 -15.784 1.00 95.56 109 GLN A CA 1
ATOM 779 C C . GLN A 1 109 ? -11.693 -6.620 -17.136 1.00 95.56 109 GLN A C 1
ATOM 781 O O . GLN A 1 109 ? -12.138 -6.154 -18.181 1.00 95.56 109 GLN A O 1
ATOM 786 N N . GLY A 1 110 ? -10.871 -7.670 -17.162 1.00 92.38 110 GLY A N 1
ATOM 787 C CA . GLY A 1 110 ? -10.460 -8.289 -18.424 1.00 92.38 110 GLY A CA 1
ATOM 788 C C . GLY A 1 110 ? -9.652 -9.564 -18.241 1.00 92.38 110 GLY A C 1
ATOM 789 O O . GLY A 1 110 ? -9.230 -9.888 -17.139 1.00 92.38 110 GLY A O 1
ATOM 790 N N . HIS A 1 111 ? -9.413 -10.309 -19.322 1.00 95.19 111 HIS A N 1
ATOM 791 C CA . HIS A 1 111 ? -8.740 -11.615 -19.255 1.00 95.19 111 HIS A CA 1
ATOM 792 C C . HIS A 1 111 ? -7.320 -11.532 -18.655 1.00 95.19 111 HIS A C 1
ATOM 794 O O . HIS A 1 111 ? -6.955 -12.346 -17.804 1.00 95.19 111 HIS A O 1
ATOM 800 N N . ARG A 1 112 ? -6.541 -10.516 -19.052 1.00 97.88 112 ARG A N 1
ATOM 801 C CA . ARG A 1 112 ? -5.175 -10.244 -18.573 1.00 97.88 112 ARG A CA 1
ATOM 802 C C . ARG A 1 112 ? -4.999 -8.764 -18.245 1.00 97.88 112 ARG A C 1
ATOM 804 O O . ARG A 1 112 ? -5.718 -7.933 -18.792 1.00 97.88 112 ARG A O 1
ATOM 811 N N . PHE A 1 113 ? -4.009 -8.450 -17.417 1.00 97.94 113 PHE A N 1
ATOM 812 C CA . PHE A 1 113 ? -3.648 -7.084 -17.031 1.00 97.94 113 PHE A CA 1
ATOM 813 C C . PHE A 1 113 ? -2.138 -6.849 -17.142 1.00 97.94 113 PHE A C 1
ATOM 815 O O . PHE A 1 113 ? -1.349 -7.793 -17.122 1.00 97.94 113 PHE A O 1
ATOM 822 N N . SER A 1 114 ? -1.729 -5.586 -17.238 1.00 97.62 114 SER A N 1
ATOM 823 C CA . SER A 1 114 ? -0.322 -5.175 -17.201 1.00 97.62 114 SER A CA 1
ATOM 824 C C . SER A 1 114 ? -0.090 -4.197 -16.057 1.00 97.62 114 SER A C 1
ATOM 826 O O . SER A 1 114 ? -0.985 -3.431 -15.715 1.00 97.62 114 SER A O 1
ATOM 828 N N . ILE A 1 115 ? 1.119 -4.202 -15.497 1.00 96.88 115 ILE A N 1
ATOM 829 C CA . ILE A 1 115 ? 1.548 -3.233 -14.481 1.00 96.88 115 ILE A CA 1
ATOM 830 C C . ILE A 1 115 ? 2.510 -2.244 -15.139 1.00 96.88 115 ILE A C 1
ATOM 832 O O . ILE A 1 115 ? 3.440 -2.659 -15.837 1.00 96.88 115 ILE A O 1
ATOM 836 N N . ILE A 1 116 ? 2.279 -0.949 -14.918 1.00 94.31 116 ILE A N 1
ATOM 837 C CA . ILE A 1 116 ? 3.222 0.113 -15.269 1.00 94.31 116 ILE A CA 1
ATOM 838 C C . ILE A 1 116 ? 3.966 0.504 -13.997 1.00 94.31 116 ILE A C 1
ATOM 840 O O . ILE A 1 116 ? 3.373 1.013 -13.052 1.00 94.31 116 ILE A O 1
ATOM 844 N N . ALA A 1 117 ? 5.254 0.201 -13.974 1.00 90.56 117 ALA A N 1
ATOM 845 C CA . ALA A 1 117 ? 6.183 0.558 -12.928 1.00 90.56 117 ALA A CA 1
ATOM 846 C C . ALA A 1 117 ? 6.996 1.791 -13.339 1.00 90.56 117 ALA A C 1
ATOM 848 O O . ALA A 1 117 ? 6.997 2.253 -14.478 1.00 90.56 117 ALA A O 1
ATOM 849 N N . ILE A 1 118 ? 7.723 2.300 -12.370 1.00 82.81 118 ILE A N 1
ATOM 850 C CA . ILE A 1 118 ? 8.562 3.496 -12.450 1.00 82.81 118 ILE A CA 1
ATOM 851 C C . ILE A 1 118 ? 10.040 3.166 -12.693 1.00 82.81 118 ILE A C 1
ATOM 853 O O . ILE A 1 118 ? 10.823 4.047 -13.013 1.00 82.81 118 ILE A O 1
ATOM 857 N N . SER A 1 119 ? 10.425 1.899 -12.531 1.00 85.69 119 SER A N 1
ATOM 858 C CA . SER A 1 119 ? 11.803 1.436 -12.664 1.00 85.69 119 SER A CA 1
ATOM 859 C C . SER A 1 119 ? 11.8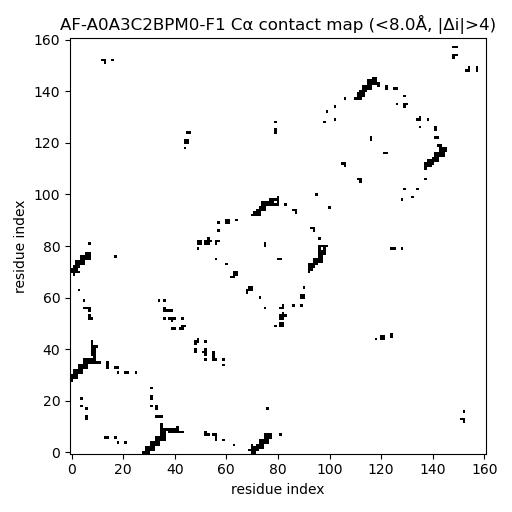24 -0.053 -12.988 1.00 85.69 119 SER A C 1
ATOM 861 O O . SER A 1 119 ? 11.086 -0.848 -12.399 1.00 85.69 119 SER A O 1
ATOM 863 N N . ASP A 1 120 ? 12.722 -0.457 -13.888 1.00 87.69 120 ASP A N 1
ATOM 864 C CA . ASP A 1 120 ? 12.911 -1.868 -14.237 1.00 87.69 120 ASP A CA 1
ATOM 865 C C . ASP A 1 120 ? 13.458 -2.703 -13.073 1.00 87.69 120 ASP A C 1
ATOM 867 O O . ASP A 1 120 ? 13.242 -3.917 -13.033 1.00 87.69 120 ASP A O 1
ATOM 871 N N . ARG A 1 121 ? 14.100 -2.065 -12.085 1.00 87.50 121 ARG A N 1
ATOM 872 C CA . ARG A 1 121 ? 14.643 -2.735 -10.892 1.00 87.50 121 ARG A CA 1
ATOM 873 C C . ARG A 1 121 ? 13.559 -3.409 -10.052 1.00 87.50 121 ARG A C 1
ATOM 875 O O . ARG A 1 121 ? 13.815 -4.438 -9.431 1.00 87.50 121 ARG A O 1
ATOM 882 N N . ILE A 1 122 ? 12.352 -2.849 -10.071 1.00 91.25 122 ILE A N 1
ATOM 883 C CA . ILE A 1 122 ? 11.207 -3.296 -9.274 1.00 91.25 122 ILE A CA 1
ATOM 884 C C . ILE A 1 122 ? 10.555 -4.548 -9.876 1.00 91.25 122 ILE A C 1
ATOM 886 O O . ILE A 1 122 ? 9.916 -5.329 -9.169 1.00 91.25 122 ILE A O 1
ATOM 890 N N . ARG A 1 123 ? 10.742 -4.787 -11.180 1.00 93.19 123 ARG A N 1
ATOM 891 C CA . ARG A 1 123 ? 10.031 -5.830 -11.931 1.00 93.19 123 ARG A CA 1
ATOM 892 C C . ARG A 1 123 ? 10.039 -7.205 -11.251 1.00 93.19 123 ARG A C 1
ATOM 894 O O . ARG A 1 123 ? 8.949 -7.759 -11.113 1.00 93.19 123 ARG A O 1
ATOM 901 N N . PRO A 1 124 ? 11.180 -7.765 -10.797 1.00 93.50 124 PRO A N 1
ATOM 902 C CA . PRO A 1 124 ? 11.174 -9.085 -10.176 1.00 93.50 124 PRO A CA 1
ATOM 903 C C . PRO A 1 124 ? 10.347 -9.122 -8.891 1.00 93.50 124 PRO A C 1
ATOM 905 O O . PRO A 1 124 ? 9.788 -10.153 -8.555 1.00 93.50 124 PRO A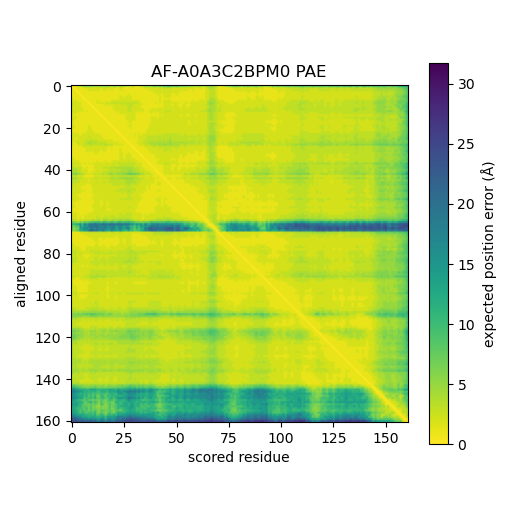 O 1
ATOM 908 N N . TRP A 1 125 ? 10.288 -8.019 -8.141 1.00 94.25 125 TRP A N 1
ATOM 909 C CA . TRP A 1 125 ? 9.492 -7.945 -6.917 1.00 94.25 125 TRP A CA 1
ATOM 910 C C . TRP A 1 125 ? 7.995 -7.921 -7.224 1.00 94.25 125 TRP A C 1
ATOM 912 O O . TRP A 1 125 ? 7.238 -8.678 -6.625 1.00 94.25 125 TRP A O 1
ATOM 922 N N . TYR A 1 126 ? 7.568 -7.142 -8.218 1.00 95.44 126 TYR A N 1
ATOM 923 C CA . TYR A 1 126 ? 6.157 -7.120 -8.618 1.00 95.44 126 TYR A CA 1
ATOM 924 C C . TYR A 1 126 ? 5.688 -8.449 -9.214 1.00 95.44 126 TYR A C 1
ATOM 926 O O . TYR A 1 126 ? 4.527 -8.807 -9.032 1.00 95.44 126 TYR A O 1
ATOM 934 N N . GLN A 1 127 ? 6.571 -9.202 -9.881 1.00 95.88 127 GLN A N 1
ATOM 935 C CA . GLN A 1 127 ? 6.266 -10.573 -10.308 1.00 95.88 127 GLN A CA 1
ATOM 936 C C . GLN A 1 127 ? 5.917 -11.453 -9.106 1.00 95.88 127 GLN A C 1
ATOM 938 O O . GLN A 1 127 ? 4.843 -12.047 -9.102 1.00 95.88 127 GLN A O 1
ATOM 943 N N . ASP A 1 128 ? 6.748 -11.457 -8.060 1.00 94.31 128 ASP A N 1
ATOM 944 C CA . ASP A 1 128 ? 6.479 -12.227 -6.839 1.00 94.31 128 ASP A CA 1
ATOM 945 C C . ASP A 1 128 ? 5.156 -11.822 -6.179 1.00 94.31 128 ASP A C 1
ATOM 947 O O . ASP A 1 128 ? 4.397 -12.686 -5.742 1.00 94.31 128 ASP A O 1
ATOM 951 N N . CYS A 1 129 ? 4.850 -10.520 -6.125 1.00 94.75 129 CYS A N 1
ATOM 952 C CA . CYS A 1 129 ? 3.572 -10.043 -5.597 1.00 94.75 129 CYS A CA 1
ATOM 953 C C . CYS A 1 129 ? 2.398 -10.641 -6.383 1.00 94.75 129 CYS A C 1
ATOM 955 O O . CYS A 1 129 ? 1.465 -11.165 -5.783 1.00 94.75 129 CYS A O 1
ATOM 957 N N . VAL A 1 130 ? 2.448 -10.616 -7.718 1.00 97.12 130 VAL A N 1
ATOM 958 C CA . VAL A 1 130 ? 1.384 -11.171 -8.570 1.00 97.12 130 VAL A CA 1
ATOM 959 C C . VAL A 1 130 ? 1.251 -12.688 -8.411 1.00 97.12 130 VAL A C 1
ATOM 961 O O . VAL A 1 130 ? 0.130 -13.199 -8.321 1.00 97.12 130 VAL A O 1
ATOM 964 N N . GLU A 1 131 ? 2.373 -13.406 -8.348 1.00 96.31 131 GLU A N 1
ATOM 965 C CA . GLU A 1 131 ? 2.394 -14.856 -8.128 1.00 96.31 131 GLU A CA 1
ATOM 966 C C . GLU A 1 131 ? 1.810 -15.229 -6.764 1.00 96.31 131 GLU A C 1
ATOM 968 O O . GLU A 1 131 ? 1.008 -16.156 -6.660 1.00 96.31 131 GLU A O 1
ATOM 973 N N . ARG A 1 132 ? 2.119 -14.453 -5.720 1.00 93.50 132 ARG A N 1
ATOM 974 C CA . ARG A 1 132 ? 1.572 -14.645 -4.372 1.00 93.50 132 ARG A CA 1
ATOM 975 C C . ARG A 1 132 ? 0.042 -14.554 -4.326 1.00 93.50 132 ARG A C 1
ATOM 977 O O . ARG A 1 132 ? -0.573 -15.217 -3.495 1.00 93.50 132 ARG A O 1
ATOM 984 N N . PHE A 1 133 ? -0.573 -13.778 -5.221 1.00 93.81 133 PHE A N 1
ATOM 985 C CA . PHE A 1 133 ? -2.033 -13.698 -5.371 1.00 93.81 133 PHE A CA 1
ATOM 986 C C . PHE A 1 133 ? -2.615 -14.731 -6.352 1.00 93.81 133 PHE A C 1
ATOM 988 O O . PHE A 1 133 ? -3.815 -14.716 -6.613 1.00 93.81 133 PHE A O 1
ATOM 995 N N . GLY A 1 134 ? -1.798 -15.631 -6.910 1.00 95.75 134 GLY A N 1
ATOM 996 C CA . GLY A 1 134 ? -2.245 -16.655 -7.860 1.00 95.75 134 GLY A CA 1
ATOM 997 C C . GLY A 1 134 ? -2.662 -16.091 -9.222 1.00 95.75 134 GLY A C 1
ATOM 998 O O . GLY A 1 134 ? -3.398 -16.739 -9.966 1.00 95.75 134 GLY A O 1
ATOM 999 N N . LEU A 1 135 ? -2.215 -14.877 -9.560 1.00 96.94 135 LEU A N 1
ATOM 1000 C CA . LEU A 1 135 ? -2.609 -14.164 -10.779 1.00 96.94 135 LEU A CA 1
ATOM 1001 C C . LEU A 1 135 ? -1.506 -14.140 -11.849 1.00 96.94 135 LEU A C 1
ATOM 1003 O O . LEU A 1 135 ? -1.663 -13.456 -12.862 1.00 96.94 135 LEU A O 1
ATOM 1007 N N . GLY A 1 136 ? -0.432 -14.923 -11.683 1.00 96.94 136 GLY A N 1
ATOM 1008 C CA . GLY A 1 136 ? 0.688 -15.021 -12.631 1.00 96.94 136 GLY A CA 1
ATOM 1009 C C . GLY A 1 136 ? 0.243 -15.297 -14.070 1.00 96.94 136 GLY A C 1
ATOM 1010 O O . GLY A 1 136 ? 0.601 -14.570 -14.996 1.00 96.94 136 GLY A O 1
ATOM 1011 N N . GLY A 1 137 ? -0.673 -16.256 -14.262 1.00 96.88 137 GLY A N 1
ATOM 1012 C CA . GLY A 1 137 ? -1.242 -16.581 -15.580 1.00 96.88 137 GLY A CA 1
ATOM 1013 C C . GLY A 1 137 ? -2.058 -15.451 -16.231 1.00 96.88 137 GLY A C 1
ATOM 1014 O O . GLY A 1 137 ? -2.323 -15.485 -17.434 1.00 96.88 137 GLY A O 1
ATOM 1015 N N . ARG A 1 138 ? -2.443 -14.429 -15.459 1.00 97.38 138 ARG A N 1
ATOM 1016 C CA . ARG A 1 138 ? -3.194 -13.257 -15.932 1.00 97.38 138 ARG A CA 1
ATOM 1017 C C . ARG A 1 138 ? -2.309 -12.032 -16.146 1.00 97.38 138 ARG A C 1
ATOM 1019 O O . ARG A 1 138 ? -2.767 -11.063 -16.750 1.00 97.38 138 ARG A O 1
ATOM 1026 N N . LEU A 1 139 ? 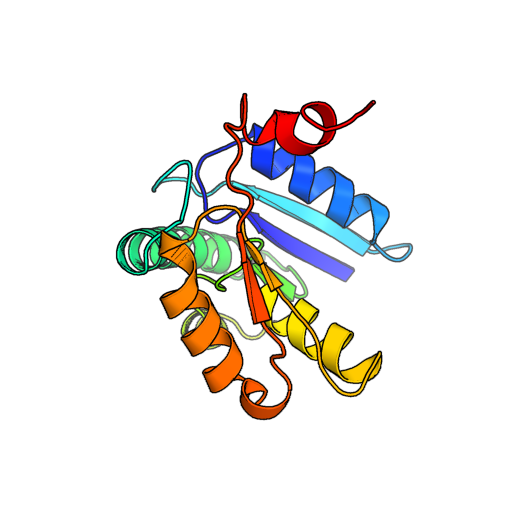-1.041 -12.084 -15.746 1.00 98.06 139 LEU A N 1
ATOM 1027 C CA . LEU A 1 139 ? -0.086 -11.017 -16.003 1.00 98.06 139 LEU A CA 1
ATOM 1028 C C . LEU A 1 139 ? 0.331 -11.018 -17.482 1.00 98.06 139 LEU A C 1
ATOM 1030 O O . LEU A 1 139 ? 0.876 -11.987 -18.016 1.00 98.06 139 LEU A O 1
ATOM 1034 N N . ALA A 1 140 ? 0.041 -9.927 -18.185 1.00 97.94 140 ALA A N 1
ATOM 1035 C CA . ALA A 1 140 ? 0.46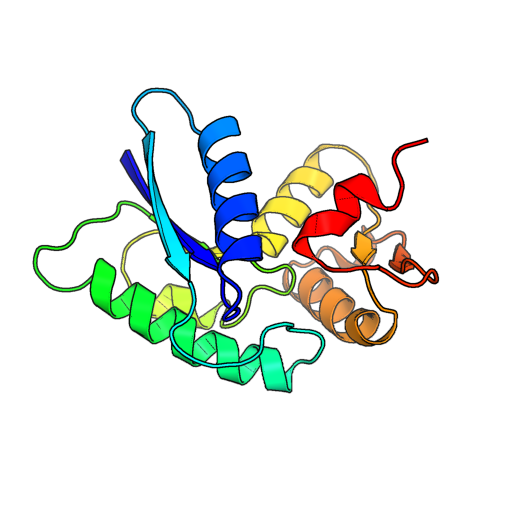0 -9.704 -19.565 1.00 97.94 140 ALA A CA 1
ATOM 1036 C C . ALA A 1 140 ? 1.892 -9.184 -19.655 1.00 97.94 140 ALA A C 1
ATOM 1038 O O . ALA A 1 140 ? 2.692 -9.703 -20.432 1.00 97.94 140 ALA A O 1
ATOM 1039 N N . SER A 1 141 ? 2.212 -8.163 -18.864 1.00 97.44 141 SER A N 1
ATOM 1040 C CA . SER A 1 141 ? 3.545 -7.574 -18.808 1.00 97.44 141 SER A CA 1
ATOM 1041 C C . SER A 1 141 ? 3.711 -6.711 -17.563 1.00 97.44 141 SER A C 1
ATOM 1043 O O . SER A 1 141 ? 2.746 -6.109 -17.098 1.00 97.44 141 SER A O 1
ATOM 1045 N N . ILE A 1 142 ? 4.952 -6.533 -17.124 1.00 96.88 142 ILE A N 1
ATOM 1046 C CA . ILE A 1 142 ? 5.359 -5.389 -16.303 1.00 96.88 142 ILE A CA 1
ATOM 1047 C C . ILE A 1 142 ? 6.229 -4.511 -17.197 1.00 96.88 142 ILE A C 1
ATOM 1049 O O . ILE A 1 142 ? 7.180 -5.006 -17.805 1.00 96.88 142 ILE A O 1
ATOM 1053 N N . ARG A 1 143 ? 5.858 -3.241 -17.336 1.00 95.12 143 ARG A N 1
ATOM 1054 C CA . ARG A 1 143 ? 6.572 -2.245 -18.144 1.00 95.12 143 ARG A CA 1
ATOM 1055 C C . ARG A 1 143 ? 7.019 -1.118 -17.237 1.00 95.12 143 ARG A C 1
ATOM 1057 O O . ARG A 1 143 ? 6.329 -0.848 -16.264 1.00 95.12 143 ARG A O 1
ATOM 1064 N N . SER A 1 144 ? 8.114 -0.463 -17.580 1.00 89.56 144 SER A N 1
ATOM 1065 C CA . SER A 1 144 ? 8.647 0.645 -16.794 1.00 89.56 144 SER A CA 1
ATOM 1066 C C . SER A 1 144 ? 8.682 1.914 -17.628 1.00 89.56 144 SER A C 1
ATOM 1068 O O . SER A 1 144 ? 8.833 1.848 -18.852 1.00 89.56 144 SER A O 1
ATOM 1070 N N . ILE A 1 145 ? 8.524 3.055 -16.968 1.00 82.00 145 ILE A N 1
ATOM 1071 C CA . ILE A 1 145 ? 8.841 4.354 -17.558 1.00 82.00 145 ILE A CA 1
ATOM 1072 C C . ILE A 1 145 ? 10.371 4.450 -17.629 1.00 82.00 145 ILE A C 1
ATOM 1074 O O . ILE A 1 145 ? 11.050 4.205 -16.637 1.00 82.00 145 ILE A O 1
ATOM 1078 N N . ASN A 1 146 ? 10.908 4.755 -18.811 1.00 73.00 146 ASN A N 1
ATOM 1079 C CA . ASN A 1 146 ? 12.357 4.831 -19.056 1.00 73.00 146 ASN A CA 1
ATOM 1080 C C . ASN A 1 146 ? 12.865 6.280 -19.151 1.00 73.00 146 ASN A C 1
ATOM 1082 O O . ASN A 1 146 ? 14.000 6.515 -19.558 1.00 73.00 146 ASN A O 1
ATOM 1086 N N . GLU A 1 147 ? 12.007 7.243 -18.830 1.00 76.12 147 GLU A N 1
ATOM 1087 C CA . GLU A 1 147 ? 12.296 8.673 -18.884 1.00 76.12 147 GLU A CA 1
ATOM 1088 C C . GLU A 1 147 ? 12.645 9.194 -17.490 1.00 76.12 147 GLU A C 1
ATOM 1090 O O . GLU A 1 147 ? 12.156 8.681 -16.481 1.00 76.12 147 GLU A O 1
ATOM 1095 N N . SER A 1 148 ? 13.507 10.208 -17.438 1.00 71.00 148 SER A N 1
ATOM 1096 C CA . SER A 1 148 ? 13.855 10.873 -16.186 1.00 71.00 148 SER A CA 1
ATOM 1097 C C . SER A 1 148 ? 12.626 11.572 -15.611 1.00 71.00 148 SER A C 1
ATOM 1099 O O . SER A 1 148 ? 12.013 12.397 -16.283 1.00 71.00 148 SER A O 1
ATOM 1101 N N . LEU A 1 149 ? 12.298 11.263 -14.361 1.00 72.81 149 LEU A N 1
ATOM 1102 C CA . LEU A 1 149 ? 11.266 11.960 -13.597 1.00 72.81 149 LEU A CA 1
ATOM 1103 C C . LEU A 1 149 ? 11.905 13.159 -12.887 1.00 72.81 149 LEU A C 1
ATOM 1105 O O . LEU A 1 149 ? 13.001 13.028 -12.337 1.00 72.81 149 LEU A O 1
ATOM 1109 N N . ASN A 1 150 ? 11.236 14.313 -12.882 1.00 73.25 150 ASN A N 1
ATOM 1110 C CA . ASN A 1 150 ? 11.744 15.508 -12.196 1.00 73.25 150 ASN A CA 1
ATOM 1111 C C . ASN A 1 150 ? 11.594 15.389 -10.674 1.00 73.25 150 ASN A C 1
ATOM 1113 O O . ASN A 1 150 ? 12.401 15.927 -9.918 1.00 73.25 150 ASN A O 1
ATOM 1117 N N . GLY A 1 151 ? 10.567 14.668 -10.228 1.00 73.06 151 GLY A N 1
ATOM 1118 C CA . GLY A 1 151 ? 10.298 14.377 -8.827 1.00 73.06 151 GLY A CA 1
ATOM 1119 C C . GLY A 1 151 ? 9.006 13.582 -8.677 1.00 73.06 151 GLY A C 1
ATOM 1120 O O . GLY A 1 151 ? 8.097 13.693 -9.497 1.00 73.06 151 GLY A O 1
ATOM 1121 N N . ILE A 1 152 ? 8.893 12.771 -7.623 1.00 69.19 152 ILE A N 1
ATOM 1122 C CA . ILE A 1 152 ? 7.732 11.880 -7.452 1.00 69.19 152 ILE A CA 1
ATOM 1123 C C . ILE A 1 152 ? 6.415 12.646 -7.300 1.00 69.19 152 ILE A C 1
ATOM 1125 O O . ILE A 1 152 ? 5.391 12.266 -7.865 1.00 69.19 152 ILE A O 1
ATOM 1129 N N . ALA A 1 153 ? 6.477 13.774 -6.593 1.00 71.69 153 ALA A N 1
ATOM 1130 C CA . ALA A 1 153 ? 5.348 14.662 -6.374 1.00 71.69 153 ALA A CA 1
ATOM 1131 C C . ALA A 1 153 ? 4.857 15.320 -7.677 1.00 71.69 153 ALA A C 1
ATOM 1133 O O . ALA A 1 153 ? 3.701 15.733 -7.775 1.00 71.69 153 ALA A O 1
ATOM 1134 N N . SER A 1 154 ? 5.726 15.401 -8.692 1.00 74.38 154 SER A N 1
ATOM 1135 C CA . SER A 1 154 ? 5.461 16.065 -9.966 1.00 74.38 154 SER A CA 1
ATOM 1136 C C . SER A 1 154 ? 5.332 15.107 -11.147 1.00 74.38 154 SER A C 1
ATOM 1138 O O . SER A 1 154 ? 5.135 15.585 -12.256 1.00 74.38 154 SER A O 1
ATOM 1140 N N . VAL A 1 155 ? 5.346 13.779 -10.958 1.00 74.62 155 VAL A N 1
ATOM 1141 C CA . VAL A 1 155 ? 5.238 12.814 -12.079 1.00 74.62 155 VAL A CA 1
ATOM 1142 C C . VAL A 1 155 ? 3.993 13.071 -12.931 1.00 74.62 155 VAL A C 1
ATOM 1144 O O . VAL A 1 155 ? 4.032 12.985 -14.154 1.00 74.62 155 VAL A O 1
ATOM 1147 N N . GLN A 1 156 ? 2.877 13.453 -12.304 1.00 71.81 156 GLN A N 1
ATOM 1148 C CA . GLN A 1 156 ? 1.646 13.800 -13.025 1.00 71.81 156 GLN A CA 1
ATOM 1149 C C . GLN A 1 156 ? 1.760 15.085 -13.865 1.00 71.81 156 GLN A C 1
ATOM 1151 O O . GLN A 1 156 ? 0.881 15.360 -14.679 1.00 71.81 156 GLN A O 1
ATOM 1156 N N . GLN A 1 157 ? 2.780 15.905 -13.623 1.00 77.81 157 GLN A N 1
ATOM 1157 C CA . GLN A 1 157 ? 3.077 17.152 -14.327 1.00 77.81 157 GLN A CA 1
ATOM 1158 C C . GLN A 1 157 ? 4.140 16.932 -15.407 1.00 77.81 157 GLN A C 1
ATOM 1160 O O . GLN A 1 157 ? 4.034 17.539 -16.466 1.00 77.81 157 GLN A O 1
ATOM 1165 N N . ASP A 1 158 ? 5.086 16.014 -15.180 1.00 69.81 158 ASP A N 1
ATOM 1166 C CA . ASP A 1 158 ? 6.186 15.693 -16.101 1.00 69.81 158 ASP A CA 1
ATOM 1167 C C . ASP A 1 158 ? 5.696 15.256 -17.497 1.00 69.81 158 ASP A C 1
ATOM 1169 O O . ASP A 1 158 ? 6.386 15.473 -18.489 1.00 69.81 158 ASP A O 1
ATOM 1173 N N . PHE A 1 159 ? 4.479 14.704 -17.589 1.00 66.69 159 PHE A N 1
ATOM 1174 C CA . PHE A 1 159 ? 3.877 14.215 -18.838 1.00 66.69 159 PHE A CA 1
ATOM 1175 C C . PHE A 1 159 ? 2.587 14.946 -19.249 1.00 66.69 159 PHE A C 1
ATOM 1177 O O . PHE A 1 159 ? 1.847 14.458 -20.109 1.00 66.69 159 PHE A O 1
ATOM 1184 N N . LYS A 1 160 ? 2.276 16.102 -18.643 1.00 63.28 160 LYS A N 1
ATOM 1185 C CA . LYS A 1 160 ? 1.184 16.962 -19.129 1.00 63.28 160 LYS A CA 1
ATOM 1186 C C . LYS A 1 160 ? 1.678 17.748 -20.3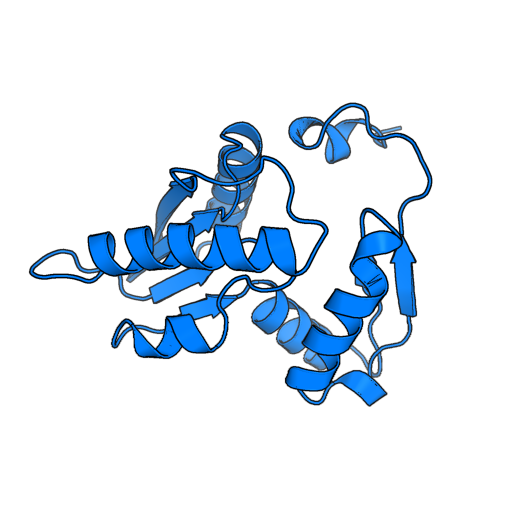44 1.00 63.28 160 LYS A C 1
ATOM 1188 O O . LYS A 1 160 ? 2.517 18.631 -20.200 1.00 63.28 160 LYS A O 1
ATOM 1193 N N . ALA A 1 161 ? 1.163 17.383 -21.518 1.00 50.56 161 ALA A N 1
ATOM 1194 C CA . ALA A 1 161 ? 1.335 18.129 -22.765 1.00 50.56 161 ALA A CA 1
ATOM 1195 C C . ALA A 1 161 ? 0.680 19.517 -22.705 1.00 50.56 161 ALA A C 1
ATOM 1197 O O . ALA A 1 161 ? -0.385 19.637 -22.051 1.00 50.56 161 ALA A O 1
#

Radius of gyration: 15.83 Å; Cα contacts (8 Å, |Δi|>4): 258; chains: 1; bounding box: 35×35×46 Å

Nearest PDB structures (foldseek):
  3qvk-assembly1_A  TM=9.249E-01  e=1.049E-11  Klebsiella pneumoniae subsp. pneumoniae MGH 78578
  3qvj-assembly1_A  TM=9.255E-01  e=1.409E-10  Klebsiella pneumoniae subsp. pneumoniae MGH 78578
  5lfd-assembly1_A  TM=9.376E-01  e=1.495E-10  Pseudomonas fluorescens
  2eq5-assembly2_C  TM=7.616E-01  e=4.873E-05  Pyrococcus horikoshii OT3
  2zsk-assembly1_B  TM=6.069E-01  e=5.820E-02  Pyrococcus horikoshii OT3

Solvent-accessible surface area (backbone atoms only — not comparable to full-atom values): 9112 Å² total; per-residue (Å²): 90,36,36,37,38,32,28,39,29,50,36,64,60,54,33,51,54,51,43,55,52,50,62,73,69,49,57,94,75,51,45,80,45,74,43,58,19,90,45,71,44,76,65,74,60,45,74,67,48,28,53,48,15,19,54,32,42,47,53,52,51,50,60,45,64,37,92,90,40,79,49,66,28,40,34,38,63,39,80,74,23,56,42,66,70,64,56,48,75,74,47,95,44,58,62,44,30,48,36,62,51,48,52,58,54,46,64,74,74,43,88,55,44,70,48,82,44,77,43,73,78,33,48,71,59,50,50,52,52,37,46,75,72,72,41,50,91,29,57,72,47,77,47,51,53,89,68,90,72,93,38,85,78,42,48,83,56,77,74,61,127

Sequence (161 aa):
MKLLVINPNISDDVTALIEAEALRSASPGTEIVVRTAGYGVEYIETRFESLIAAGAVAEIVAEYTRDGASVDGVVVAAFGDPGMPALKELTDVPVIGITEAALCAAALQGHRFSIIAISDRIRPWYQDCVERFGLGGRLASIRSINESLNGIASVQQDFKA